Protein AF-A0AAW8KFA6-F1 (afdb_monomer)

Solvent-accessible surface area (backbone atoms only — not comparable to full-atom values): 5561 Å² total; per-residue (Å²): 116,49,68,38,43,68,66,54,45,52,49,47,21,70,74,71,67,60,68,52,46,58,56,71,30,64,78,63,8,51,75,44,98,76,50,42,47,34,42,59,73,66,54,58,54,53,51,43,54,52,56,50,56,74,68,50,83,49,67,97,67,74,86,78,93,86,82,86,90,86,83,86,89,68,88,48,41,67,70,41,68,49,70,82,84,88,132

Sequence (87 aa):
GRTITEADVANFAGLSGDFNPLHMDDEFAKNNMFGKRVAHGALGLIIATGLSNQSGIYEGTTIAFLELTAKYLAPLCIGDTVHLEMV

pLDDT: mean 95.64, std 2.86, range [81.12, 98.62]

Structure (mmCIF, N/CA/C/O backbone):
data_AF-A0AAW8KFA6-F1
#
_entry.id   AF-A0AAW8KFA6-F1
#
loop_
_atom_site.group_PDB
_atom_site.id
_atom_site.type_symbol
_atom_site.label_atom_id
_atom_site.label_alt_id
_atom_site.label_comp_id
_atom_site.label_asym_id
_atom_site.label_entity_id
_atom_site.label_seq_id
_atom_site.pdbx_PDB_ins_code
_atom_site.Cartn_x
_atom_site.Cartn_y
_atom_site.Cartn_z
_atom_site.occupancy
_atom_site.B_iso_or_equiv
_atom_site.auth_seq_id
_atom_site.auth_comp_id
_atom_site.auth_asym_id
_atom_site.auth_atom_id
_atom_site.pdbx_PDB_model_num
ATOM 1 N N . GLY A 1 1 ? -6.607 -1.700 -11.539 1.00 93.94 1 GLY A N 1
ATOM 2 C CA . GLY A 1 1 ? -6.757 -1.247 -10.144 1.00 93.94 1 GLY A CA 1
ATOM 3 C C . GLY A 1 1 ? -6.752 -2.454 -9.234 1.00 93.94 1 GLY A C 1
ATOM 4 O O . GLY A 1 1 ? -7.022 -3.551 -9.715 1.00 93.94 1 GLY A O 1
ATOM 5 N N . ARG A 1 2 ? -6.421 -2.273 -7.958 1.00 97.38 2 ARG A N 1
ATOM 6 C CA . ARG A 1 2 ? -6.351 -3.351 -6.965 1.00 97.38 2 ARG A CA 1
ATOM 7 C C . ARG A 1 2 ? -6.949 -2.876 -5.647 1.00 97.38 2 ARG A C 1
ATOM 9 O O . ARG A 1 2 ? -6.511 -1.862 -5.113 1.00 97.38 2 ARG A O 1
ATOM 16 N N . THR A 1 3 ? -7.924 -3.611 -5.131 1.00 98.44 3 THR A N 1
ATOM 17 C CA . THR A 1 3 ? -8.555 -3.320 -3.839 1.00 98.44 3 THR A CA 1
ATOM 18 C C . THR A 1 3 ? -7.684 -3.811 -2.688 1.00 98.44 3 THR A C 1
ATOM 20 O O . THR A 1 3 ? -7.153 -4.920 -2.747 1.00 98.44 3 THR A O 1
ATOM 23 N N . ILE A 1 4 ? -7.518 -2.979 -1.661 1.00 98.50 4 ILE A N 1
ATOM 24 C CA . ILE A 1 4 ? -6.822 -3.325 -0.421 1.00 98.50 4 ILE A CA 1
ATOM 25 C C 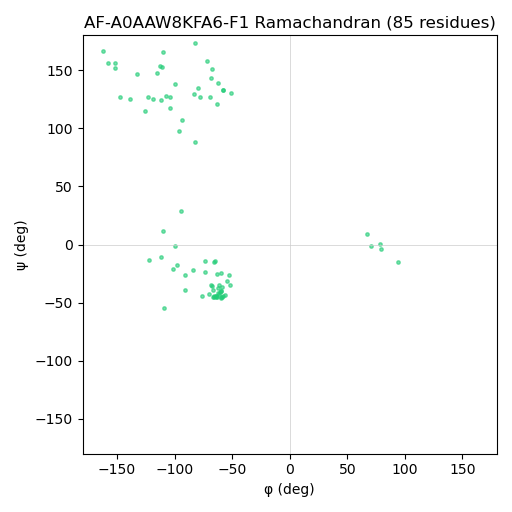. ILE A 1 4 ? -7.758 -4.166 0.441 1.00 98.50 4 ILE A C 1
ATOM 27 O O . ILE A 1 4 ? -8.879 -3.759 0.747 1.00 98.50 4 ILE A O 1
ATOM 31 N N . THR A 1 5 ? -7.279 -5.326 0.866 1.00 98.50 5 THR A N 1
ATOM 32 C CA . THR A 1 5 ? -8.000 -6.233 1.762 1.00 98.50 5 THR A CA 1
ATOM 33 C C . THR A 1 5 ? -7.352 -6.271 3.144 1.00 98.50 5 THR A C 1
ATOM 35 O O . THR A 1 5 ? -6.204 -5.863 3.317 1.00 98.50 5 THR A O 1
ATOM 38 N N . GLU A 1 6 ? -8.057 -6.811 4.141 1.00 98.06 6 GLU A N 1
ATOM 39 C CA . GLU A 1 6 ? -7.452 -7.079 5.454 1.00 98.06 6 GLU A CA 1
ATOM 40 C C . GLU A 1 6 ? -6.249 -8.019 5.356 1.00 98.06 6 GLU A C 1
ATOM 42 O O . GLU A 1 6 ? -5.253 -7.826 6.051 1.00 98.06 6 GLU A O 1
ATOM 47 N N . ALA A 1 7 ? -6.317 -9.005 4.456 1.00 98.56 7 ALA A N 1
ATOM 48 C CA . ALA A 1 7 ? -5.225 -9.937 4.220 1.00 98.56 7 ALA A CA 1
ATOM 49 C C . ALA A 1 7 ? -3.965 -9.216 3.725 1.00 98.56 7 ALA A C 1
ATOM 51 O O . ALA A 1 7 ? -2.863 -9.590 4.109 1.00 98.56 7 ALA A O 1
ATOM 52 N N . ASP A 1 8 ? -4.106 -8.158 2.925 1.00 98.38 8 ASP A N 1
ATOM 53 C CA . ASP A 1 8 ? -2.960 -7.370 2.471 1.00 98.38 8 ASP A CA 1
ATOM 54 C C . ASP A 1 8 ? -2.280 -6.639 3.623 1.00 98.38 8 ASP A C 1
ATOM 56 O O . ASP A 1 8 ? -1.056 -6.664 3.721 1.00 98.38 8 ASP A O 1
ATOM 60 N N . VAL A 1 9 ? -3.068 -6.029 4.513 1.00 98.50 9 VAL A N 1
ATOM 61 C CA . VAL A 1 9 ? -2.552 -5.331 5.699 1.00 98.50 9 VAL A CA 1
ATOM 62 C C . VAL A 1 9 ? -1.862 -6.318 6.642 1.00 98.50 9 VAL A C 1
ATOM 64 O O . VAL A 1 9 ? -0.736 -6.071 7.074 1.00 98.50 9 VAL A O 1
ATOM 67 N N . ALA A 1 10 ? -2.484 -7.471 6.899 1.00 98.44 10 ALA A N 1
ATOM 68 C CA . ALA A 1 10 ? -1.913 -8.512 7.750 1.00 98.44 10 ALA A CA 1
ATOM 69 C C . ALA A 1 10 ? -0.627 -9.112 7.157 1.00 98.44 10 ALA A C 1
ATOM 71 O O . ALA A 1 10 ? 0.372 -9.258 7.861 1.00 98.44 10 ALA A O 1
ATOM 72 N N . ASN A 1 11 ? -0.619 -9.414 5.855 1.00 98.56 11 ASN A N 1
ATOM 73 C CA . ASN A 1 11 ? 0.561 -9.942 5.171 1.00 98.56 11 ASN A CA 1
ATOM 74 C C . ASN A 1 11 ? 1.688 -8.908 5.111 1.00 98.56 11 ASN A C 1
ATOM 76 O O . ASN A 1 11 ? 2.850 -9.268 5.296 1.00 98.56 11 ASN A O 1
ATOM 80 N N . PHE A 1 12 ? 1.367 -7.630 4.888 1.00 98.56 12 PHE A N 1
ATOM 81 C CA . PHE A 1 12 ? 2.362 -6.562 4.907 1.00 98.56 12 PHE A CA 1
ATOM 82 C C . PHE A 1 12 ? 2.978 -6.410 6.298 1.00 98.56 12 PHE A C 1
ATOM 84 O O . PHE A 1 12 ? 4.201 -6.328 6.401 1.00 98.56 12 PHE A O 1
ATOM 91 N N . ALA A 1 13 ? 2.173 -6.435 7.365 1.00 98.50 13 ALA A N 1
ATOM 92 C CA . ALA A 1 13 ? 2.677 -6.429 8.739 1.00 98.50 13 ALA A CA 1
ATOM 93 C C . ALA A 1 13 ? 3.596 -7.634 9.003 1.00 98.50 13 ALA A C 1
ATOM 95 O O . ALA A 1 13 ? 4.705 -7.466 9.504 1.00 98.50 13 ALA A O 1
ATOM 96 N N . GLY A 1 14 ? 3.189 -8.833 8.573 1.00 98.62 14 GLY A N 1
ATOM 97 C CA . GLY A 1 14 ? 3.999 -10.048 8.687 1.00 98.62 14 GLY A CA 1
ATOM 98 C C . GLY A 1 14 ? 5.330 -9.981 7.935 1.00 98.62 14 GLY A C 1
ATOM 99 O O . GLY A 1 14 ? 6.350 -10.422 8.458 1.00 98.62 14 GLY A O 1
ATOM 100 N N . LEU A 1 15 ? 5.338 -9.409 6.729 1.00 98.31 15 LEU A N 1
ATOM 101 C CA . LEU A 1 15 ? 6.539 -9.283 5.902 1.00 98.31 15 LEU A CA 1
ATOM 102 C C . LEU A 1 15 ? 7.480 -8.174 6.391 1.00 98.31 15 LEU A C 1
ATOM 104 O O . LEU A 1 15 ? 8.694 -8.355 6.412 1.00 98.31 15 LEU A O 1
ATOM 108 N N . SER A 1 16 ? 6.924 -7.013 6.739 1.00 98.31 16 SER A N 1
ATOM 109 C CA . SER A 1 16 ? 7.693 -5.826 7.135 1.00 98.31 16 SER A CA 1
ATOM 110 C C . SER A 1 16 ? 8.100 -5.829 8.609 1.00 98.31 16 SER A C 1
ATOM 112 O O . SER A 1 16 ? 9.033 -5.122 8.983 1.00 98.31 16 SER A O 1
ATOM 114 N N . GLY A 1 17 ? 7.396 -6.590 9.450 1.00 98.50 17 GLY A N 1
ATOM 115 C CA . GLY A 1 17 ? 7.489 -6.516 10.907 1.00 98.50 17 GLY A CA 1
ATOM 116 C C . GLY A 1 17 ? 6.731 -5.332 11.523 1.00 98.50 17 GLY A C 1
ATOM 117 O O . GLY A 1 17 ? 6.741 -5.182 12.745 1.00 98.50 17 GLY A O 1
ATOM 118 N N . ASP A 1 18 ? 6.069 -4.494 10.718 1.00 98.38 18 ASP A N 1
ATOM 119 C CA . ASP A 1 18 ? 5.307 -3.344 11.205 1.00 98.38 18 ASP A CA 1
ATOM 120 C C . ASP A 1 18 ? 3.904 -3.760 11.672 1.00 98.38 18 ASP A C 1
ATOM 122 O O . ASP A 1 18 ? 2.923 -3.728 10.922 1.00 98.38 18 ASP A O 1
ATOM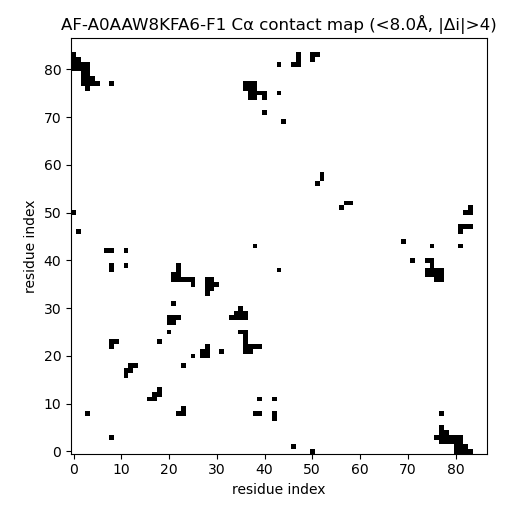 126 N N . PHE A 1 19 ? 3.819 -4.138 12.946 1.00 98.31 19 PHE A N 1
ATOM 127 C CA . PHE A 1 19 ? 2.572 -4.461 13.642 1.00 98.31 19 PHE A CA 1
ATOM 128 C C . PHE A 1 19 ? 1.990 -3.270 14.417 1.00 98.31 19 PHE A C 1
ATOM 130 O O . PHE A 1 19 ? 1.341 -3.466 15.447 1.00 98.31 19 PHE A O 1
ATOM 137 N N . ASN A 1 20 ? 2.226 -2.031 13.974 1.00 97.75 20 ASN A N 1
ATOM 138 C CA . ASN A 1 20 ? 1.685 -0.852 14.646 1.00 97.75 20 ASN A CA 1
ATOM 139 C C . ASN A 1 20 ? 0.156 -0.987 14.867 1.00 97.75 20 ASN A C 1
ATOM 141 O O . ASN A 1 20 ? -0.571 -1.271 13.907 1.00 97.75 20 ASN A O 1
ATOM 145 N N . PRO A 1 21 ? -0.359 -0.752 16.094 1.00 97.19 21 PRO A N 1
ATOM 146 C CA . PRO A 1 21 ? -1.792 -0.817 16.399 1.00 97.19 21 PRO A CA 1
ATOM 147 C C . PRO A 1 21 ? -2.673 0.032 15.474 1.00 97.19 21 PRO A C 1
ATOM 149 O O . PRO A 1 21 ? -3.817 -0.331 15.221 1.00 97.19 21 PRO A O 1
ATOM 152 N N . LEU A 1 22 ? -2.129 1.106 14.887 1.00 96.75 22 LEU A N 1
ATOM 153 C CA . LEU A 1 22 ? -2.798 1.901 13.851 1.00 96.75 22 LEU A CA 1
ATOM 154 C C . LEU A 1 22 ? -3.326 1.051 12.677 1.00 96.75 22 LEU A C 1
ATOM 156 O O . LEU A 1 22 ? -4.367 1.374 12.100 1.00 96.75 22 LEU A O 1
ATOM 160 N N . HIS A 1 23 ? -2.601 -0.010 12.325 1.00 97.69 23 HIS A N 1
ATOM 161 C CA . HIS A 1 23 ? -2.899 -0.905 11.207 1.00 97.69 23 HIS A CA 1
ATOM 162 C C . HIS A 1 23 ? -3.545 -2.223 11.655 1.00 97.69 23 HIS A C 1
ATOM 164 O O . HIS A 1 23 ? -4.194 -2.886 10.846 1.00 97.69 23 HIS A O 1
ATOM 170 N N . MET A 1 24 ? -3.378 -2.607 12.926 1.00 98.00 24 MET A N 1
ATOM 171 C CA . MET A 1 24 ? -3.626 -3.978 13.395 1.00 98.00 24 MET A CA 1
ATOM 172 C C . MET A 1 24 ? -4.662 -4.114 14.517 1.00 98.00 24 MET A C 1
ATOM 174 O O . MET A 1 24 ? -5.117 -5.227 14.758 1.00 98.00 24 MET A O 1
ATOM 178 N N . ASP A 1 25 ? -5.060 -3.027 15.182 1.00 97.62 25 ASP A N 1
ATOM 179 C CA . ASP A 1 25 ? -5.957 -3.075 16.342 1.00 97.62 25 ASP A CA 1
ATOM 180 C C . ASP A 1 25 ? -7.181 -2.162 16.150 1.00 97.62 25 ASP A C 1
ATOM 182 O O . ASP A 1 25 ? -7.066 -0.938 16.067 1.00 97.62 25 ASP A O 1
ATOM 186 N N . ASP A 1 26 ? -8.369 -2.768 16.080 1.00 96.62 26 ASP A N 1
ATOM 187 C CA . ASP A 1 26 ? -9.635 -2.044 15.937 1.00 96.62 26 ASP A CA 1
ATOM 188 C C . ASP A 1 26 ? -9.999 -1.215 17.180 1.00 96.62 26 ASP A C 1
ATOM 190 O O . ASP A 1 26 ? -10.533 -0.116 17.035 1.00 96.62 26 ASP A O 1
ATOM 194 N N . GLU A 1 27 ? -9.700 -1.680 18.397 1.00 97.44 27 GLU A N 1
ATOM 195 C CA . GLU A 1 27 ? -9.999 -0.935 19.629 1.00 97.44 27 GLU A CA 1
ATOM 196 C C . GLU A 1 27 ? -9.101 0.292 19.772 1.00 97.44 27 GLU A C 1
ATOM 198 O O . GLU A 1 27 ? -9.577 1.385 20.097 1.00 97.44 27 GLU A O 1
ATOM 203 N N . PHE A 1 28 ? -7.811 0.138 19.466 1.00 96.44 28 PHE A N 1
ATOM 204 C CA . PHE A 1 28 ? -6.892 1.270 19.393 1.00 96.44 28 PHE A CA 1
ATOM 205 C C . PHE A 1 28 ? -7.364 2.284 18.343 1.00 96.44 28 PHE A C 1
ATOM 207 O O . PHE A 1 28 ? -7.405 3.493 18.597 1.00 96.44 28 PHE A O 1
ATOM 214 N N . ALA A 1 29 ? -7.753 1.796 17.164 1.00 95.44 29 ALA A N 1
ATOM 215 C CA . ALA A 1 29 ? -8.037 2.654 16.029 1.00 95.44 29 ALA A CA 1
ATOM 216 C C . ALA A 1 29 ? -9.354 3.442 16.140 1.00 95.44 29 ALA A C 1
ATOM 218 O O . ALA A 1 29 ? -9.449 4.527 15.566 1.00 95.44 29 ALA A O 1
ATOM 219 N N . LYS A 1 30 ? -10.332 2.982 16.933 1.00 95.75 30 LYS A N 1
ATOM 220 C CA . LYS A 1 30 ? -11.566 3.743 17.229 1.00 95.75 30 LYS A CA 1
ATOM 221 C C . LYS A 1 30 ? -11.301 5.144 17.782 1.00 95.75 30 LYS A C 1
ATOM 223 O O . LYS A 1 30 ? -12.094 6.050 17.547 1.00 95.75 30 LYS A O 1
ATOM 228 N N . ASN A 1 31 ? -10.202 5.313 18.518 1.00 93.25 31 ASN A N 1
ATOM 229 C CA . ASN A 1 31 ? -9.872 6.558 19.215 1.00 93.25 31 ASN A CA 1
ATOM 230 C C . ASN A 1 31 ? -8.846 7.423 18.465 1.00 93.25 31 ASN A C 1
ATOM 232 O O . ASN A 1 31 ? -8.485 8.499 18.941 1.00 93.25 31 ASN A O 1
ATOM 236 N N . ASN A 1 32 ? -8.346 6.962 17.315 1.00 90.62 32 ASN A N 1
ATOM 237 C CA . ASN A 1 32 ? -7.426 7.743 16.494 1.00 90.62 32 ASN A CA 1
ATOM 238 C C . ASN A 1 32 ? -8.190 8.747 15.601 1.00 90.62 32 ASN A C 1
ATOM 240 O O . ASN A 1 32 ? -9.415 8.728 15.511 1.00 90.62 32 ASN A O 1
ATOM 244 N N . MET A 1 33 ? -7.461 9.614 14.892 1.00 93.62 33 MET A N 1
ATOM 245 C CA . MET A 1 33 ? -8.053 10.650 14.030 1.00 93.62 33 MET A CA 1
ATOM 246 C C . MET A 1 33 ? -8.842 10.129 12.812 1.00 93.62 33 MET A C 1
ATOM 248 O O . MET A 1 33 ? -9.564 10.897 12.182 1.00 93.62 33 MET A O 1
ATOM 252 N N . PHE A 1 34 ? -8.691 8.853 12.458 1.00 93.00 34 PHE A N 1
ATOM 253 C CA . PHE A 1 34 ? -9.388 8.190 11.354 1.00 93.00 34 PHE A CA 1
ATOM 254 C C . PHE A 1 34 ? -10.616 7.393 11.827 1.00 93.00 34 PHE A C 1
ATOM 256 O O . PHE A 1 34 ? -11.457 7.041 11.001 1.00 93.00 34 PHE A O 1
ATOM 263 N N . GLY A 1 35 ? -10.718 7.090 13.129 1.00 95.69 35 GLY A N 1
ATOM 264 C CA . GLY A 1 35 ? -11.807 6.314 13.739 1.00 95.69 35 GLY A CA 1
ATOM 265 C C . GLY A 1 35 ? -11.861 4.838 13.324 1.00 95.69 35 GLY A C 1
ATOM 266 O O . GLY A 1 35 ? -12.849 4.159 13.599 1.00 95.69 35 GLY A O 1
ATOM 267 N N . LYS A 1 36 ? -10.836 4.348 12.620 1.00 96.00 36 LYS A N 1
ATOM 268 C CA . LYS A 1 36 ? -10.701 2.976 12.111 1.00 96.00 36 LYS A CA 1
ATOM 269 C C . LYS A 1 36 ? -9.245 2.684 11.756 1.00 96.00 36 LYS A C 1
ATOM 271 O O . LYS A 1 36 ? -8.428 3.607 11.655 1.00 96.00 36 LYS A O 1
ATOM 276 N N . ARG A 1 37 ? -8.917 1.405 11.551 1.00 97.19 37 ARG A N 1
ATOM 277 C CA . ARG A 1 37 ? -7.602 1.009 11.035 1.00 97.19 37 ARG A CA 1
ATOM 278 C C . ARG A 1 37 ? -7.392 1.587 9.637 1.00 97.19 37 ARG A C 1
ATOM 280 O O . ARG A 1 37 ? -8.299 1.583 8.801 1.00 97.19 37 ARG A O 1
ATOM 287 N N . VAL A 1 38 ? -6.180 2.058 9.390 1.00 97.50 38 VAL A N 1
ATOM 288 C CA . VAL A 1 38 ? -5.709 2.459 8.057 1.00 97.50 38 VAL A CA 1
ATOM 289 C C . VAL A 1 38 ? -4.647 1.465 7.604 1.00 97.50 38 VAL A C 1
ATOM 291 O O . VAL A 1 38 ? -3.995 0.846 8.436 1.00 97.50 38 VAL A O 1
ATOM 294 N N . ALA A 1 39 ? -4.472 1.276 6.304 1.00 98.19 39 ALA A N 1
ATOM 295 C CA . ALA A 1 39 ? -3.393 0.463 5.757 1.00 98.19 39 ALA A CA 1
ATOM 296 C C . ALA A 1 39 ? -2.032 1.165 5.912 1.00 98.19 39 ALA A C 1
ATOM 298 O O . ALA A 1 39 ? -1.959 2.394 6.016 1.00 98.19 39 ALA A O 1
ATOM 299 N N . HIS A 1 40 ? -0.940 0.394 5.887 1.00 98.25 40 HIS A N 1
ATOM 300 C CA . HIS A 1 40 ? 0.417 0.942 5.831 1.00 98.25 40 HIS A CA 1
ATOM 301 C C . HIS A 1 40 ? 0.570 1.830 4.594 1.00 98.25 40 HIS A C 1
ATOM 303 O O . HIS A 1 40 ? 0.230 1.417 3.486 1.00 98.25 40 HIS A O 1
ATOM 309 N N . GLY A 1 41 ? 1.144 3.028 4.736 1.00 96.12 41 GLY A N 1
ATOM 310 C CA . GLY A 1 41 ? 1.376 3.903 3.577 1.00 96.12 41 GLY A CA 1
ATOM 311 C C . GLY A 1 41 ? 2.209 3.209 2.491 1.00 96.12 41 GLY A C 1
ATOM 312 O O . GLY A 1 41 ? 1.855 3.223 1.312 1.00 96.12 41 GLY A O 1
ATOM 313 N N . ALA A 1 42 ? 3.261 2.499 2.908 1.00 96.62 42 ALA A N 1
ATOM 314 C CA . ALA A 1 42 ? 4.131 1.735 2.018 1.00 96.62 42 ALA A CA 1
ATOM 315 C C .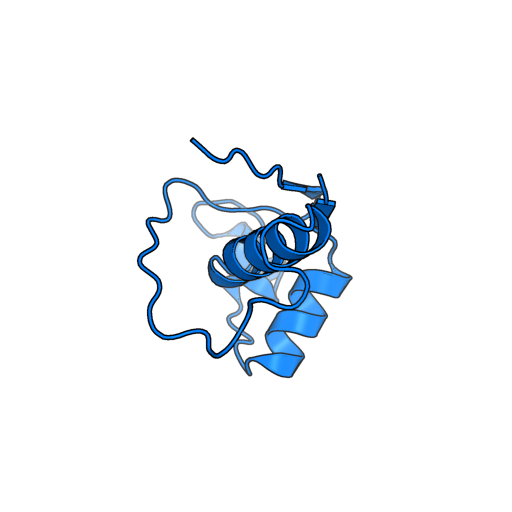 ALA A 1 42 ? 3.410 0.589 1.277 1.00 96.62 42 ALA A C 1
ATOM 317 O O . ALA A 1 42 ? 3.821 0.241 0.172 1.00 96.62 42 ALA A O 1
ATOM 318 N N . LEU A 1 43 ? 2.311 0.040 1.813 1.00 97.69 43 LEU A N 1
ATOM 319 C CA . LEU A 1 43 ? 1.520 -0.973 1.107 1.00 97.69 43 LEU A CA 1
ATOM 320 C C . LEU A 1 43 ? 0.944 -0.407 -0.198 1.00 97.69 43 LEU A C 1
ATOM 322 O O . LEU A 1 43 ? 1.029 -1.060 -1.237 1.00 97.69 43 LEU A O 1
ATOM 326 N N . GLY A 1 44 ? 0.426 0.824 -0.177 1.00 96.69 44 GLY A N 1
ATOM 327 C CA . GLY A 1 44 ? -0.073 1.486 -1.386 1.00 96.69 44 GLY A CA 1
ATOM 328 C C . GLY A 1 44 ? 1.000 1.642 -2.461 1.00 96.69 44 GLY A C 1
ATOM 329 O O . GLY A 1 44 ? 0.748 1.400 -3.640 1.00 96.69 44 GLY A O 1
ATOM 330 N N . LEU A 1 45 ? 2.219 1.975 -2.037 1.00 95.38 45 LEU A N 1
ATOM 331 C CA . LEU A 1 45 ? 3.366 2.125 -2.922 1.00 95.38 45 LEU A CA 1
ATOM 332 C C . LEU A 1 45 ? 3.769 0.799 -3.578 1.00 95.38 45 LEU A C 1
ATOM 334 O O . LEU A 1 45 ? 3.968 0.751 -4.787 1.00 95.38 45 LEU A O 1
ATOM 338 N N . ILE A 1 46 ? 3.824 -0.295 -2.813 1.00 94.69 46 ILE A N 1
ATOM 339 C CA . ILE A 1 46 ? 4.159 -1.617 -3.364 1.00 94.69 46 ILE A CA 1
ATOM 340 C C . ILE A 1 46 ? 3.041 -2.138 -4.280 1.00 94.69 46 ILE A C 1
ATOM 342 O O . ILE A 1 46 ? 3.329 -2.753 -5.309 1.00 94.69 46 ILE A O 1
ATOM 346 N N . ILE A 1 47 ? 1.772 -1.839 -3.976 1.00 97.06 47 ILE A N 1
ATOM 347 C CA . ILE A 1 47 ? 0.658 -2.109 -4.898 1.00 97.06 47 ILE A CA 1
ATOM 348 C C . ILE A 1 47 ? 0.864 -1.360 -6.221 1.00 97.06 47 ILE A C 1
ATOM 350 O O . ILE A 1 47 ? 0.710 -1.965 -7.284 1.00 97.06 47 ILE A O 1
ATOM 354 N N . ALA A 1 48 ? 1.24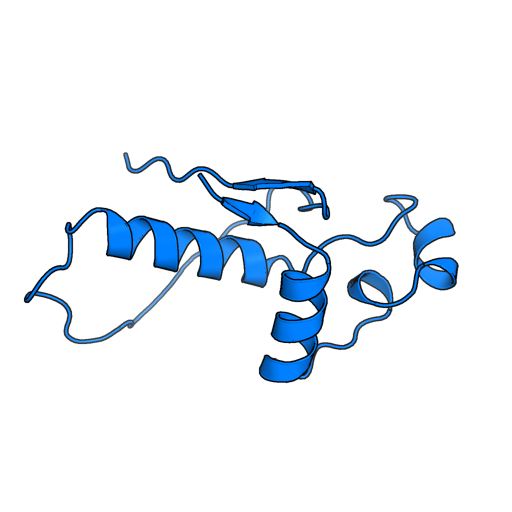4 -0.080 -6.177 1.00 95.06 48 ALA A N 1
ATOM 355 C CA . ALA A 1 48 ? 1.535 0.706 -7.374 1.00 95.06 48 ALA A CA 1
ATOM 356 C C . ALA A 1 48 ? 2.721 0.133 -8.171 1.00 95.06 48 ALA A C 1
ATOM 358 O O . ALA A 1 48 ? 2.617 0.003 -9.389 1.00 95.06 48 ALA A O 1
ATOM 359 N N . THR A 1 49 ? 3.799 -0.303 -7.507 1.00 93.88 49 THR A N 1
ATOM 360 C CA . THR A 1 49 ? 4.922 -1.005 -8.157 1.00 93.88 49 THR A CA 1
ATOM 361 C C . THR A 1 49 ? 4.456 -2.274 -8.874 1.00 93.88 49 THR A C 1
ATOM 3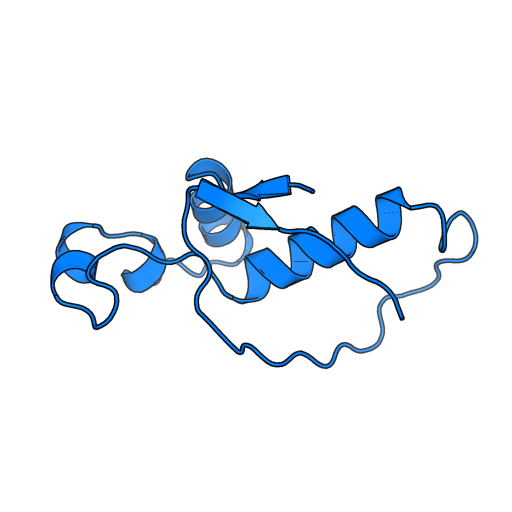63 O O . THR A 1 49 ? 4.825 -2.507 -10.025 1.00 93.88 49 THR A O 1
ATOM 366 N N . GLY A 1 50 ? 3.596 -3.075 -8.234 1.00 94.75 50 GLY A N 1
ATOM 367 C CA . GLY A 1 50 ? 3.013 -4.272 -8.843 1.00 94.75 50 GLY A CA 1
ATOM 368 C C . GLY A 1 50 ? 2.141 -3.957 -10.063 1.00 94.75 50 GLY A C 1
ATOM 369 O O . GLY A 1 50 ? 2.286 -4.603 -11.100 1.00 94.75 50 GLY A O 1
ATOM 370 N N . LEU A 1 51 ? 1.280 -2.938 -9.966 1.00 96.06 51 LEU A N 1
ATOM 371 C CA . LEU A 1 51 ? 0.467 -2.458 -11.090 1.00 96.06 51 LEU A CA 1
ATOM 372 C C . LEU A 1 51 ? 1.337 -1.930 -12.241 1.00 96.06 51 LEU A C 1
ATOM 374 O O . LEU A 1 51 ? 1.015 -2.168 -13.402 1.00 96.06 51 LEU A O 1
ATOM 378 N N . SER A 1 52 ? 2.450 -1.262 -11.928 1.00 94.00 52 SER A N 1
ATOM 379 C CA . SER A 1 52 ? 3.381 -0.747 -12.933 1.00 94.00 52 SER A CA 1
ATOM 380 C C . SER A 1 52 ? 4.075 -1.886 -13.676 1.00 94.00 52 SER A C 1
ATOM 382 O O . SER A 1 52 ? 4.073 -1.912 -14.905 1.00 94.00 52 SER A O 1
ATOM 384 N N . ASN A 1 53 ? 4.548 -2.910 -12.959 1.00 92.69 53 ASN A N 1
ATOM 385 C CA . ASN A 1 53 ? 5.109 -4.109 -13.584 1.00 92.69 53 ASN A CA 1
ATOM 386 C C . ASN A 1 53 ? 4.093 -4.827 -14.493 1.00 92.69 53 ASN A C 1
ATOM 388 O O . ASN A 1 53 ? 4.436 -5.252 -15.592 1.00 92.69 53 ASN A O 1
ATOM 392 N N . GLN A 1 54 ? 2.826 -4.913 -14.075 1.00 94.19 54 GLN A N 1
ATOM 393 C CA . GLN A 1 54 ? 1.749 -5.517 -14.873 1.00 94.19 54 GLN A CA 1
ATOM 394 C C . GLN A 1 54 ? 1.417 -4.743 -16.160 1.00 94.19 54 GLN A C 1
ATOM 396 O O . GLN A 1 54 ? 0.762 -5.301 -17.037 1.00 94.19 54 GLN A O 1
ATOM 401 N N . SER A 1 55 ? 1.863 -3.490 -16.299 1.00 92.81 55 SER A N 1
ATOM 402 C CA . SER A 1 55 ? 1.702 -2.731 -17.545 1.00 92.81 55 SER A CA 1
ATOM 403 C C . SER A 1 55 ? 2.643 -3.188 -18.669 1.00 92.81 55 SER A C 1
ATOM 405 O O . SER A 1 55 ? 2.442 -2.799 -19.816 1.00 92.81 55 SER A O 1
ATOM 407 N N . GLY A 1 56 ? 3.673 -3.988 -18.356 1.00 93.50 56 GLY A N 1
ATOM 408 C CA . GLY A 1 56 ? 4.680 -4.457 -19.316 1.00 93.50 56 GLY A CA 1
ATOM 409 C C . GLY A 1 56 ? 5.773 -3.435 -19.653 1.00 93.50 56 GLY A C 1
ATOM 410 O O . GLY A 1 56 ? 6.727 -3.766 -20.348 1.00 93.50 56 GLY A O 1
ATOM 411 N N . ILE A 1 57 ? 5.699 -2.207 -19.127 1.00 90.56 57 ILE A N 1
ATOM 412 C CA . ILE A 1 57 ? 6.638 -1.118 -19.458 1.00 90.56 57 ILE A CA 1
ATOM 413 C C . ILE A 1 57 ? 8.112 -1.437 -19.134 1.00 90.56 57 ILE A C 1
ATOM 415 O O . ILE A 1 57 ? 9.014 -0.891 -19.768 1.00 90.56 57 ILE A O 1
ATOM 419 N N . TYR A 1 58 ? 8.366 -2.343 -18.184 1.00 90.19 58 TYR A N 1
ATOM 420 C CA . TYR A 1 58 ? 9.715 -2.760 -17.777 1.00 90.19 58 TYR A CA 1
ATOM 421 C C . TYR A 1 58 ? 10.079 -4.199 -18.188 1.00 90.19 58 TYR A C 1
ATOM 423 O O . TYR A 1 58 ? 11.065 -4.763 -17.691 1.00 90.19 58 TYR A O 1
ATOM 431 N N . GLU A 1 59 ? 9.274 -4.828 -19.051 1.00 94.12 59 GLU A N 1
ATOM 432 C CA . GLU A 1 59 ? 9.451 -6.228 -19.437 1.00 94.12 59 GLU A CA 1
ATOM 433 C C . GLU A 1 59 ? 10.787 -6.435 -20.167 1.00 94.12 59 GLU A C 1
ATOM 435 O O . GLU A 1 59 ? 11.081 -5.795 -21.174 1.00 94.12 59 GLU A O 1
ATOM 440 N N . GLY A 1 60 ? 11.638 -7.303 -19.613 1.00 93.88 60 GLY A N 1
ATOM 441 C CA . GLY A 1 60 ? 12.975 -7.586 -20.147 1.00 93.88 60 GLY A CA 1
ATOM 442 C C . GLY A 1 60 ? 14.002 -6.454 -20.001 1.00 93.88 60 GLY A C 1
ATOM 443 O O . GLY A 1 60 ? 15.151 -6.642 -20.395 1.00 93.88 60 GLY A O 1
ATOM 444 N N . THR A 1 61 ? 13.630 -5.303 -19.431 1.00 93.62 61 THR A N 1
ATOM 445 C CA . THR A 1 61 ? 14.509 -4.122 -19.309 1.00 93.62 61 THR A CA 1
ATOM 446 C C . THR A 1 61 ? 14.910 -3.798 -17.867 1.00 93.62 61 THR A C 1
ATOM 448 O O . THR A 1 61 ? 15.818 -2.998 -17.645 1.00 93.62 61 THR A O 1
ATOM 451 N N . THR A 1 62 ? 14.276 -4.432 -16.876 1.00 92.88 62 THR A N 1
ATOM 452 C CA . THR A 1 62 ? 14.557 -4.202 -15.449 1.00 92.88 62 THR A CA 1
ATOM 453 C C . THR A 1 62 ? 15.937 -4.733 -15.047 1.00 92.88 62 THR A C 1
ATOM 455 O O . THR A 1 62 ? 16.225 -5.913 -15.232 1.00 92.88 62 THR A O 1
ATOM 458 N N . ILE A 1 63 ? 16.762 -3.884 -14.423 1.00 94.62 63 ILE A N 1
ATOM 459 C CA . ILE A 1 63 ? 18.061 -4.274 -13.840 1.00 94.62 63 ILE A CA 1
ATOM 460 C C . ILE A 1 63 ? 17.996 -4.247 -12.308 1.00 94.62 63 ILE A C 1
ATOM 462 O O . ILE A 1 63 ? 18.301 -5.241 -11.655 1.00 94.62 63 ILE A O 1
ATOM 466 N N . ALA A 1 64 ? 17.601 -3.110 -11.727 1.00 92.81 64 ALA A N 1
ATOM 467 C CA . ALA A 1 64 ? 17.511 -2.923 -10.281 1.00 92.81 64 ALA A CA 1
ATOM 468 C C . ALA A 1 64 ? 16.550 -1.781 -9.918 1.00 92.81 64 ALA A C 1
ATOM 470 O O . ALA A 1 64 ? 16.340 -0.861 -10.708 1.00 92.81 64 ALA A O 1
ATOM 471 N N . PHE A 1 65 ? 16.012 -1.826 -8.697 1.00 90.75 65 PHE A N 1
ATOM 472 C CA . PHE A 1 65 ? 15.200 -0.760 -8.110 1.00 90.75 65 PHE A CA 1
ATOM 473 C C . PHE A 1 65 ? 16.092 0.122 -7.223 1.00 90.75 65 PHE A C 1
ATOM 475 O O . PHE A 1 65 ? 16.423 -0.264 -6.104 1.00 90.75 65 PHE A O 1
ATOM 482 N N . LEU A 1 66 ? 16.560 1.254 -7.761 1.00 94.12 66 LEU A N 1
ATOM 483 C CA . LEU A 1 66 ? 17.655 2.033 -7.161 1.00 94.12 66 LEU A CA 1
ATOM 484 C C . LEU A 1 66 ? 17.192 3.120 -6.186 1.00 94.12 66 LEU A C 1
ATOM 486 O O . LEU A 1 66 ? 17.831 3.334 -5.161 1.00 94.12 66 LEU A O 1
ATOM 490 N N . GLU A 1 67 ? 16.098 3.811 -6.502 1.00 93.12 67 GLU A N 1
ATOM 491 C CA . GLU A 1 67 ? 15.583 4.923 -5.706 1.00 93.12 67 GLU A CA 1
ATOM 492 C C . GLU A 1 67 ? 14.069 5.035 -5.876 1.00 93.12 67 GLU A C 1
ATOM 494 O O . GLU A 1 67 ? 13.512 4.681 -6.917 1.00 93.12 67 GLU A O 1
ATOM 499 N N . LEU A 1 68 ? 13.408 5.556 -4.844 1.00 91.81 68 LEU A N 1
ATOM 500 C CA . LEU A 1 68 ? 12.002 5.906 -4.881 1.00 91.81 68 LEU A CA 1
ATOM 501 C C . LEU A 1 68 ? 11.725 7.113 -3.989 1.00 91.81 68 LEU A C 1
ATOM 503 O O . LEU A 1 68 ? 12.020 7.093 -2.795 1.00 91.81 68 LEU A O 1
ATOM 507 N N . THR A 1 69 ? 11.088 8.131 -4.561 1.00 94.19 69 THR A N 1
ATOM 508 C CA . THR A 1 69 ? 10.539 9.263 -3.810 1.00 94.19 69 THR A CA 1
ATOM 509 C C . THR A 1 69 ? 9.020 9.162 -3.795 1.00 94.19 69 THR A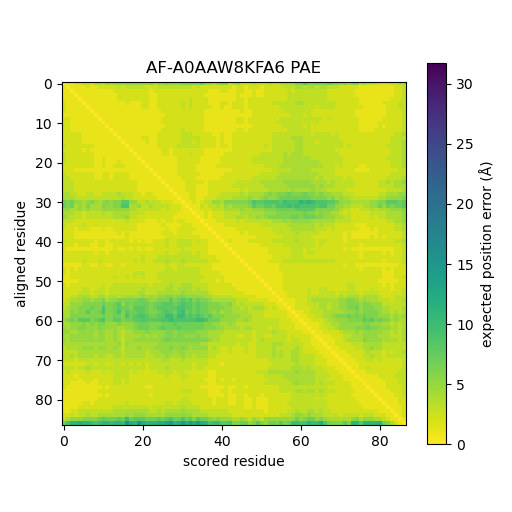 C 1
ATOM 511 O O . THR A 1 69 ? 8.389 9.049 -4.843 1.00 94.19 69 THR A O 1
ATOM 514 N N . ALA A 1 70 ? 8.421 9.236 -2.606 1.00 94.00 70 ALA A N 1
ATOM 515 C CA . ALA A 1 70 ? 6.975 9.172 -2.427 1.00 94.00 70 ALA A CA 1
ATOM 516 C C . ALA A 1 70 ? 6.482 10.281 -1.489 1.00 94.00 70 ALA A C 1
ATOM 518 O O . ALA A 1 70 ? 7.163 10.659 -0.534 1.00 94.00 70 ALA A O 1
ATOM 519 N N . LYS A 1 71 ? 5.270 10.780 -1.750 1.00 95.88 71 LYS A N 1
ATOM 520 C CA . LYS A 1 71 ? 4.528 11.678 -0.857 1.00 95.88 71 LYS A CA 1
ATOM 521 C C . LYS A 1 71 ? 3.178 11.053 -0.536 1.00 95.88 71 LYS A C 1
ATOM 523 O O . LYS A 1 71 ? 2.420 10.722 -1.442 1.00 95.88 71 LYS A O 1
ATOM 528 N N . TYR A 1 72 ? 2.870 10.931 0.749 1.00 95.06 72 TYR A N 1
ATOM 529 C CA . TYR A 1 72 ? 1.590 10.412 1.224 1.00 95.06 72 TYR A CA 1
ATOM 530 C C . TYR A 1 72 ? 0.640 11.583 1.472 1.00 95.06 72 TYR A C 1
ATOM 532 O O . TYR A 1 72 ? 0.845 12.361 2.400 1.00 95.06 72 TYR A O 1
ATOM 540 N N . LEU A 1 73 ? -0.359 11.742 0.601 1.00 95.69 73 LEU A N 1
ATOM 541 C CA . LEU A 1 73 ? -1.288 12.880 0.645 1.00 95.69 73 LEU A CA 1
ATOM 542 C C . LEU A 1 73 ? -2.542 12.603 1.486 1.00 95.69 73 LEU A C 1
ATOM 544 O O . LEU A 1 73 ? -3.146 13.531 2.012 1.00 95.69 73 LEU A O 1
ATOM 548 N N . ALA A 1 74 ? -2.931 11.334 1.603 1.00 95.12 74 ALA A N 1
ATOM 549 C CA . ALA A 1 74 ? -4.111 10.876 2.327 1.00 95.12 74 ALA A CA 1
ATOM 550 C C . ALA A 1 74 ? -3.887 9.440 2.843 1.00 95.12 74 ALA A C 1
ATOM 552 O O . ALA A 1 74 ? -3.056 8.721 2.275 1.00 95.12 74 ALA A O 1
ATOM 553 N N . PRO A 1 75 ? -4.590 9.010 3.910 1.00 95.50 75 PRO A N 1
ATOM 554 C CA . PRO A 1 75 ? -4.531 7.628 4.375 1.00 95.50 75 PRO A CA 1
ATOM 555 C C . PRO A 1 75 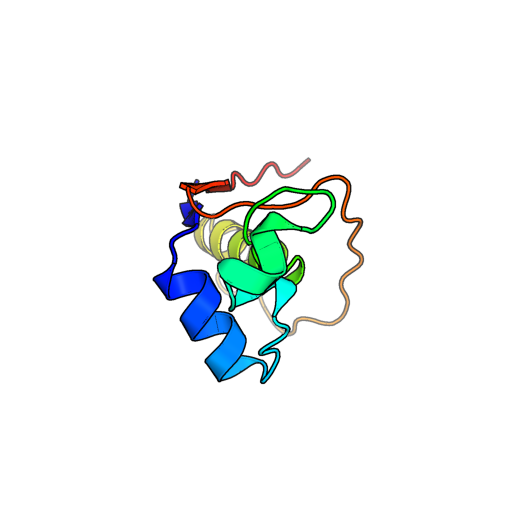? -5.173 6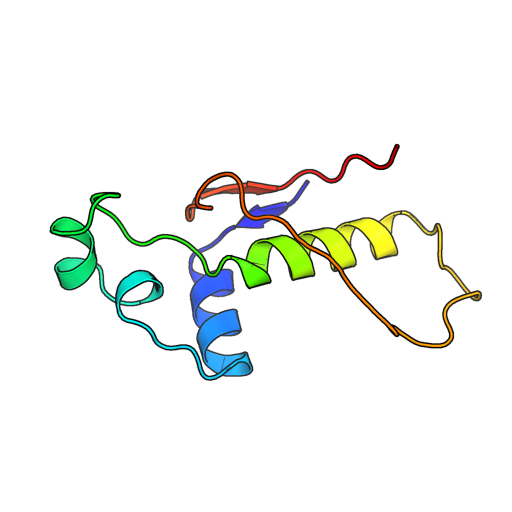.676 3.360 1.00 95.50 75 PRO A C 1
ATOM 557 O O . PRO A 1 75 ? -6.118 7.043 2.665 1.00 95.50 75 PRO A O 1
ATOM 560 N N . LEU A 1 76 ? -4.693 5.433 3.336 1.00 96.75 76 LEU A N 1
ATOM 561 C CA . LEU A 1 76 ? -5.335 4.327 2.629 1.00 96.75 76 LEU A CA 1
ATOM 562 C C . LEU A 1 76 ? -6.132 3.491 3.624 1.00 96.75 76 LEU A C 1
ATOM 564 O O . LEU A 1 76 ? -5.657 3.214 4.725 1.00 96.75 76 LEU A O 1
ATOM 568 N N . CYS A 1 77 ? -7.325 3.066 3.241 1.00 96.69 77 CYS A N 1
ATOM 569 C CA . CYS A 1 77 ? -8.195 2.228 4.050 1.00 96.69 77 CYS A CA 1
ATOM 570 C C . CYS A 1 77 ? -8.344 0.834 3.437 1.00 96.69 77 CYS A C 1
ATOM 572 O O . CYS A 1 77 ? -8.261 0.639 2.224 1.00 96.69 77 CYS A O 1
ATOM 574 N N . ILE A 1 78 ? -8.635 -0.148 4.290 1.00 97.88 78 ILE A N 1
ATOM 575 C CA . ILE A 1 78 ? -9.154 -1.438 3.830 1.00 97.88 78 ILE A CA 1
ATOM 576 C C . ILE A 1 78 ? -10.457 -1.181 3.057 1.00 97.88 78 ILE A C 1
ATOM 578 O O . ILE A 1 78 ? -11.319 -0.432 3.521 1.00 97.88 78 ILE A O 1
ATOM 582 N N . GLY A 1 79 ? -10.582 -1.791 1.878 1.00 98.00 79 GLY A N 1
ATOM 583 C CA . GLY A 1 79 ? -11.677 -1.572 0.933 1.00 98.00 79 GLY A CA 1
ATOM 584 C C . GLY A 1 79 ? -11.389 -0.521 -0.144 1.00 98.00 79 GLY A C 1
ATOM 585 O O . GLY A 1 79 ? -12.078 -0.514 -1.165 1.00 98.00 79 GLY A O 1
ATOM 586 N N . ASP A 1 80 ? -10.358 0.317 0.014 1.00 98.19 80 ASP A N 1
ATOM 587 C C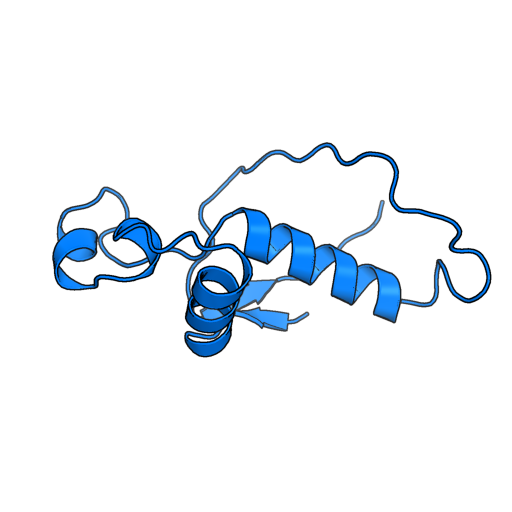A . ASP A 1 80 ? -9.976 1.270 -1.031 1.00 98.19 80 ASP A CA 1
ATOM 588 C C . ASP A 1 80 ? -9.411 0.535 -2.250 1.00 98.19 80 ASP A C 1
ATOM 590 O O . ASP A 1 80 ? -8.687 -0.456 -2.126 1.00 98.19 80 ASP A O 1
ATOM 594 N N . THR A 1 81 ? -9.709 1.039 -3.449 1.00 98.25 81 THR A N 1
ATOM 595 C CA . THR A 1 81 ? -9.127 0.524 -4.695 1.00 98.25 81 THR A CA 1
ATOM 596 C C . THR A 1 81 ? -8.048 1.463 -5.203 1.00 98.25 81 THR A C 1
ATOM 598 O O . THR A 1 81 ? -8.314 2.608 -5.556 1.00 98.25 81 THR A O 1
ATOM 601 N N . VAL A 1 82 ? -6.818 0.955 -5.265 1.00 97.00 82 VAL A N 1
ATOM 602 C CA . VAL A 1 82 ? -5.658 1.681 -5.781 1.00 97.00 82 VAL A CA 1
ATOM 603 C C . VAL A 1 82 ? -5.630 1.568 -7.302 1.00 97.00 82 VAL A C 1
ATOM 605 O O . VAL A 1 82 ? -5.703 0.472 -7.869 1.00 97.00 82 VAL A O 1
ATOM 608 N N . HIS A 1 83 ? -5.495 2.709 -7.966 1.00 96.31 83 HIS A N 1
ATOM 609 C CA . HIS A 1 83 ? -5.267 2.816 -9.402 1.00 96.31 83 HIS A CA 1
ATOM 610 C C . HIS A 1 83 ? -3.892 3.437 -9.647 1.00 96.31 83 HIS A C 1
ATOM 612 O O . HIS A 1 83 ? -3.428 4.247 -8.850 1.00 96.31 83 HIS A O 1
ATOM 618 N N . LEU A 1 84 ? -3.244 3.028 -10.737 1.00 94.94 84 LEU A N 1
ATOM 619 C CA . LEU A 1 84 ? -1.986 3.606 -11.186 1.00 94.94 84 LEU A CA 1
ATOM 620 C C . LEU A 1 84 ? -2.276 4.518 -12.376 1.00 94.94 84 LEU A C 1
ATOM 622 O O . LEU A 1 84 ? -2.881 4.077 -13.352 1.00 94.94 84 LEU A O 1
ATOM 626 N N . GLU A 1 85 ? -1.811 5.755 -12.282 1.00 93.94 85 GLU A N 1
ATOM 627 C CA . GLU A 1 85 ? -1.744 6.706 -13.384 1.00 93.94 85 GLU A CA 1
ATOM 628 C C . GLU A 1 85 ? -0.268 7.052 -13.587 1.00 93.94 85 GLU A C 1
ATOM 630 O O . GLU A 1 85 ? 0.427 7.406 -12.633 1.00 93.94 85 GLU A O 1
ATOM 635 N N . MET A 1 86 ? 0.223 6.871 -14.810 1.00 87.44 86 MET A N 1
ATOM 636 C CA . MET A 1 86 ? 1.586 7.225 -15.200 1.00 87.44 86 MET A CA 1
ATOM 637 C C . MET A 1 86 ? 1.486 8.394 -16.171 1.00 87.44 86 MET A C 1
ATOM 639 O O . MET A 1 86 ? 0.772 8.291 -17.170 1.00 87.44 86 MET A O 1
ATOM 643 N N . VAL A 1 87 ? 2.170 9.488 -15.844 1.00 81.12 87 VAL A N 1
ATOM 644 C CA . VAL A 1 87 ? 2.218 10.733 -16.624 1.00 81.12 87 VAL A CA 1
ATOM 645 C C . VAL A 1 87 ? 3.606 10.975 -17.186 1.00 81.12 87 VAL A C 1
ATOM 647 O O . VAL A 1 87 ? 4.586 10.579 -16.513 1.00 81.12 87 VAL A O 1
#

Radius of gyration: 14.53 Å; Cα contacts (8 Å, |Δi|>4): 93; chains: 1; bounding box: 30×23×40 Å

Mean predicted aligned error: 2.77 Å

Foldseek 3Di:
DAAAALVLQVVCCVVVVPCPCLAPPQVVVCPDPVNGRFGDPVSLVVVLVVVVVVVVPCPVPDDDDDDDDDDDPDTHHHGDDRDHDDD

Nearest PDB structures (foldseek):
  1q6w-assembly2_C  TM=9.083E-01  e=1.575E-06  Archaeoglobus fulgidus DSM 4304
  4ffu-assembly2_K  TM=8.713E-01  e=4.243E-05  Sinorhizobium meliloti 1021
  6jql-assembly1_C  TM=7.455E-01  e=4.868E-05  Escherichia coli K-12
  4ffu-assembly1_D  TM=7.157E-01  e=2.811E-05  Sinorhizobium meliloti 1021
  1iq6-assembly1_A  TM=8.914E-01  e=3.813E-04  Aeromonas caviae

Secondary structure (DSSP, 8-state):
-EE--HHHHHHHHHHH----HHHH-HHHHTTSTTSS----HHHHHHHHHHHHHHTTTTTTT------------S---TTPEE-----